Protein AF-E7QUG7-F1 (afdb_monomer_lite)

Organism: NCBI:txid797209

Foldseek 3Di:
DQCVVVVVCVCVVVDVVVVVVCPPPVNVVVVVVVVVVVVVCCCCPCVPVVVVVVDDPVLVPQLVVLVVVQLVVQLVVLVVVLVVVLVVLCVVQPPCSCVVDPPVNSVVVSVVSSVVSVVVQVVLCVCLVVPPDRDDPVVSNHDDDPPPD

InterPro domains:
  IPR045466 Protein of unknown function DUF6498 [PF20108] (24-133)

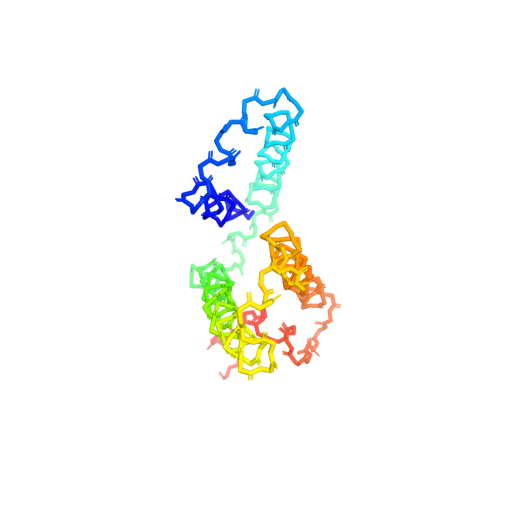pLDDT: mean 74.72, std 12.5, range [45.47, 94.75]

Radius of gyration: 19.53 Å; chains: 1; bounding box: 44×44×52 Å

Sequence (149 aa):
MIWGIGISAVPLIIYDSAIETSILPTVAGSVLVIAVSQLLKIRLEFFRERKYESMSAHMVLEIPCRIIFFMFVFIQGLQAVGIFFHLGVWAVFGRLSKQVLTDNTVEILYVTVLVLGKLTVEWARFRANRDPNPSGVANWFTPQDPLAE

Secondary structure (DSSP, 8-state):
-TTHHHHHHHHHHH-HHHHHHHTSHHHHHHHHHHHHHHHHHHIIIIIIS-GGGTS-HHHHHHHHHHHHHHHHHHHHHHHHHHHHHHHHHHHHHGGGHHHHS-HHHHHHHHHHHHHHHHHHHHHHHHHHTT-SS--GGGGGGSPP-TT--

Structure (mmCIF, N/CA/C/O backbone):
data_AF-E7QUG7-F1
#
_entry.id   AF-E7QUG7-F1
#
loop_
_atom_site.group_PDB
_atom_site.id
_atom_site.type_symbol
_atom_site.label_atom_id
_atom_site.label_alt_id
_atom_site.label_comp_id
_atom_site.label_asym_id
_atom_site.label_entity_id
_atom_site.label_seq_id
_atom_site.pdbx_PDB_ins_code
_atom_site.Cartn_x
_atom_site.Cartn_y
_atom_site.Cartn_z
_atom_site.occupancy
_atom_site.B_iso_or_equiv
_atom_site.auth_seq_id
_atom_site.auth_comp_id
_atom_site.auth_asym_id
_atom_site.auth_atom_id
_atom_site.pdbx_PDB_model_num
ATOM 1 N N . MET A 1 1 ? -6.653 5.017 15.111 1.00 49.28 1 MET A N 1
ATOM 2 C CA . MET A 1 1 ? -5.881 3.990 14.378 1.00 49.28 1 MET A CA 1
ATOM 3 C C . MET A 1 1 ? -4.458 4.514 14.191 1.00 49.28 1 MET A C 1
ATOM 5 O O . MET A 1 1 ? -4.190 5.242 13.251 1.00 49.28 1 MET A O 1
ATOM 9 N N . ILE A 1 2 ? -3.563 4.199 15.131 1.00 45.47 2 ILE A N 1
ATOM 10 C CA . ILE A 1 2 ? -2.210 4.785 15.290 1.00 45.47 2 ILE A CA 1
ATOM 11 C C . ILE A 1 2 ? -1.233 4.376 14.155 1.00 45.47 2 ILE A C 1
ATOM 13 O O . ILE A 1 2 ? -0.184 4.979 13.955 1.00 45.47 2 ILE A O 1
ATOM 17 N N . TRP A 1 3 ? -1.615 3.399 13.333 1.00 49.06 3 TRP A N 1
ATOM 18 C CA . TRP A 1 3 ? -0.734 2.677 12.407 1.00 49.06 3 TRP A CA 1
ATOM 19 C C . TRP A 1 3 ? -0.447 3.365 11.070 1.00 49.06 3 TRP A C 1
ATOM 21 O O . TRP A 1 3 ? 0.431 2.924 10.330 1.00 49.06 3 TRP A O 1
ATOM 31 N N . GLY A 1 4 ? -1.136 4.471 10.770 1.00 45.88 4 GLY A N 1
ATOM 32 C CA . GLY A 1 4 ? -0.836 5.275 9.585 1.00 45.88 4 GLY A CA 1
ATOM 33 C C . GLY A 1 4 ? 0.610 5.770 9.579 1.00 45.88 4 GLY A C 1
ATOM 34 O O . GLY A 1 4 ? 1.211 5.818 8.519 1.00 45.88 4 GLY A O 1
ATOM 35 N N . ILE A 1 5 ? 1.194 6.057 10.744 1.00 48.88 5 ILE A N 1
ATOM 36 C CA . ILE A 1 5 ? 2.551 6.609 10.856 1.00 48.88 5 ILE A CA 1
ATOM 37 C C . ILE A 1 5 ? 3.615 5.522 10.629 1.00 48.88 5 ILE A C 1
ATOM 39 O O . ILE A 1 5 ? 4.560 5.748 9.883 1.00 48.88 5 ILE A O 1
ATOM 43 N N . GLY A 1 6 ? 3.423 4.319 11.186 1.00 48.09 6 GLY A N 1
ATOM 44 C CA . GLY A 1 6 ? 4.391 3.219 11.064 1.00 48.09 6 GLY A CA 1
ATOM 45 C C . GLY A 1 6 ? 4.553 2.693 9.634 1.00 48.09 6 GLY A C 1
ATOM 46 O O . GLY A 1 6 ? 5.671 2.465 9.189 1.00 48.09 6 GLY A O 1
ATOM 47 N N . ILE A 1 7 ? 3.457 2.571 8.876 1.00 53.25 7 ILE A N 1
ATOM 48 C CA . ILE A 1 7 ? 3.515 2.140 7.465 1.00 53.25 7 ILE A CA 1
ATOM 49 C C . ILE A 1 7 ? 3.978 3.290 6.553 1.00 53.25 7 ILE A C 1
ATOM 51 O O . ILE A 1 7 ? 4.673 3.049 5.570 1.00 53.25 7 ILE A O 1
ATOM 55 N N . SER A 1 8 ? 3.672 4.547 6.898 1.00 51.78 8 SER A N 1
ATOM 56 C CA . SER A 1 8 ? 4.165 5.718 6.145 1.00 51.78 8 SER A CA 1
ATOM 57 C C . SER A 1 8 ? 5.660 5.985 6.340 1.00 51.78 8 SER A C 1
ATOM 59 O O . SER A 1 8 ? 6.235 6.747 5.571 1.00 51.78 8 SER A O 1
ATOM 61 N N . ALA A 1 9 ? 6.298 5.361 7.335 1.00 53.78 9 ALA A N 1
ATOM 62 C CA . ALA A 1 9 ? 7.745 5.423 7.523 1.00 53.78 9 ALA A CA 1
ATOM 63 C C . ALA A 1 9 ? 8.512 4.466 6.595 1.00 53.78 9 ALA A C 1
ATOM 65 O O . ALA A 1 9 ? 9.700 4.659 6.366 1.00 53.78 9 ALA A O 1
ATOM 66 N N . VAL A 1 10 ? 7.845 3.458 6.022 1.00 54.59 10 VAL A N 1
ATOM 67 C CA . VAL A 1 10 ? 8.483 2.490 5.116 1.00 54.59 10 VAL A CA 1
ATOM 68 C C . VAL A 1 10 ? 9.041 3.174 3.855 1.00 54.59 10 VAL A C 1
ATOM 70 O O . VAL A 1 10 ? 10.201 2.929 3.537 1.00 54.59 10 VAL A O 1
ATOM 73 N N . PRO A 1 11 ? 8.321 4.097 3.184 1.00 53.31 11 PRO A N 1
ATOM 74 C CA . PRO A 1 11 ? 8.901 4.910 2.116 1.00 53.31 11 PRO A CA 1
ATOM 75 C C . PRO A 1 11 ? 10.105 5.755 2.559 1.00 53.31 11 PRO A C 1
ATOM 77 O O . PRO A 1 11 ? 11.060 5.856 1.802 1.00 53.31 11 PRO A O 1
ATOM 80 N N . LEU A 1 12 ? 10.093 6.312 3.779 1.00 55.47 12 LEU A N 1
ATOM 81 C CA . LEU A 1 12 ? 11.190 7.148 4.303 1.00 55.47 12 LEU A CA 1
ATOM 82 C C . LEU A 1 12 ? 12.487 6.364 4.533 1.00 55.47 12 LEU A C 1
ATOM 84 O O . LEU A 1 12 ? 13.562 6.944 4.477 1.00 55.47 12 LEU A O 1
ATOM 88 N N . ILE A 1 13 ? 12.381 5.063 4.808 1.00 56.62 13 ILE A N 1
ATOM 89 C CA . ILE A 1 13 ? 13.533 4.169 5.000 1.00 56.62 13 ILE A CA 1
ATOM 90 C C . ILE A 1 13 ? 14.056 3.644 3.653 1.00 56.62 13 ILE A C 1
ATOM 92 O O . ILE A 1 13 ? 15.234 3.325 3.533 1.00 56.62 13 ILE A O 1
ATOM 96 N N . ILE A 1 14 ? 13.182 3.519 2.649 1.00 57.19 14 ILE A N 1
ATOM 97 C CA . ILE A 1 14 ? 13.513 2.933 1.341 1.00 57.19 14 ILE A CA 1
ATOM 98 C C . ILE A 1 14 ? 14.009 3.994 0.345 1.00 57.19 14 ILE A C 1
ATOM 100 O O . ILE A 1 14 ? 14.814 3.671 -0.526 1.00 57.19 14 ILE A O 1
ATOM 104 N N . TYR A 1 15 ? 13.555 5.245 0.466 1.00 58.22 15 TYR A N 1
ATOM 105 C CA . TYR A 1 15 ? 13.862 6.320 -0.477 1.00 58.22 15 TYR A CA 1
ATOM 106 C C . TYR A 1 15 ? 14.480 7.528 0.240 1.00 58.22 15 TYR A C 1
ATOM 108 O O . TYR A 1 15 ? 13.775 8.291 0.897 1.00 58.22 15 TYR A O 1
ATOM 116 N N . ASP A 1 16 ? 15.785 7.757 0.057 1.00 58.06 16 ASP A N 1
ATOM 117 C CA . ASP A 1 16 ? 16.490 8.923 0.624 1.00 58.06 16 ASP A CA 1
ATOM 118 C C . ASP A 1 16 ? 15.895 10.264 0.149 1.00 58.06 16 ASP A C 1
ATOM 120 O O . ASP A 1 16 ? 15.845 11.239 0.902 1.00 58.06 16 ASP A O 1
ATOM 124 N N . SER A 1 17 ? 15.335 10.303 -1.067 1.00 60.22 17 SER A N 1
ATOM 125 C CA . SER A 1 17 ? 14.617 11.466 -1.619 1.00 60.22 17 SER A CA 1
ATOM 126 C C . SER A 1 17 ? 13.379 11.863 -0.801 1.00 60.22 17 SER A C 1
ATOM 128 O O . SER A 1 17 ? 12.944 13.022 -0.817 1.00 60.22 17 SER A O 1
ATOM 130 N N . ALA A 1 18 ? 12.807 10.927 -0.041 1.00 56.84 18 ALA A N 1
ATOM 131 C CA . ALA A 1 18 ? 11.663 11.196 0.814 1.00 56.84 18 ALA A CA 1
ATOM 132 C C . ALA A 1 18 ? 12.062 11.994 2.069 1.00 56.84 18 ALA A C 1
ATOM 134 O O . ALA A 1 18 ? 11.236 12.741 2.600 1.00 56.84 18 ALA A O 1
ATOM 135 N N . ILE A 1 19 ? 13.320 11.910 2.520 1.00 60.94 19 ILE A N 1
ATOM 136 C CA . ILE A 1 19 ? 13.826 12.673 3.672 1.00 60.94 19 ILE A CA 1
ATOM 137 C C . ILE A 1 19 ? 13.931 14.159 3.318 1.00 60.94 19 ILE A C 1
ATOM 139 O O . ILE A 1 19 ? 13.429 15.000 4.063 1.00 60.94 19 ILE A O 1
ATOM 143 N N . GLU A 1 20 ? 14.491 14.489 2.152 1.00 62.22 20 GLU A N 1
ATOM 144 C CA . GLU A 1 20 ? 14.581 15.878 1.675 1.00 62.22 20 GLU A CA 1
ATOM 145 C C . GLU A 1 20 ? 13.189 16.498 1.485 1.00 62.22 20 GLU A C 1
ATOM 147 O O . GLU A 1 20 ? 12.932 17.637 1.883 1.00 62.22 20 GLU A O 1
ATOM 152 N N . THR A 1 21 ? 12.248 15.706 0.969 1.00 62.38 21 THR A N 1
ATOM 153 C CA . THR A 1 21 ? 10.857 16.127 0.758 1.00 62.38 21 THR A CA 1
ATOM 154 C C . THR A 1 21 ? 10.095 16.319 2.080 1.00 62.38 21 THR A C 1
ATOM 156 O O . THR A 1 21 ? 9.191 17.151 2.174 1.00 62.38 21 THR A O 1
ATOM 159 N N . SER A 1 22 ? 10.478 15.603 3.141 1.00 59.47 22 SER A N 1
ATOM 160 C CA . SER A 1 22 ? 9.834 15.675 4.464 1.00 59.47 22 SER A CA 1
ATOM 161 C C . SER A 1 22 ? 10.071 16.995 5.197 1.00 59.47 22 SER A C 1
ATOM 163 O O . SER A 1 22 ? 9.309 17.342 6.100 1.00 59.47 22 SER A O 1
ATOM 165 N N . ILE A 1 23 ? 11.101 17.745 4.801 1.00 65.81 23 ILE A N 1
ATOM 166 C CA . ILE A 1 23 ? 11.441 19.049 5.383 1.00 65.81 23 ILE A CA 1
ATOM 167 C C . ILE A 1 23 ? 10.544 20.157 4.798 1.00 65.81 23 ILE A C 1
ATOM 169 O O . ILE A 1 23 ? 10.458 21.249 5.365 1.00 65.81 23 ILE A O 1
ATOM 173 N N . LEU A 1 24 ? 9.809 19.894 3.703 1.00 74.75 24 LEU A N 1
ATOM 174 C CA . LEU A 1 24 ? 8.887 20.885 3.154 1.00 74.75 24 LEU A CA 1
ATOM 175 C C . LEU A 1 24 ? 7.766 21.211 4.159 1.00 74.75 24 LEU A C 1
ATOM 177 O O . LEU A 1 24 ? 7.080 20.299 4.636 1.00 74.75 24 LEU A O 1
ATOM 181 N N . PRO A 1 25 ? 7.484 22.506 4.412 1.00 75.62 25 PRO A N 1
ATOM 182 C CA . PRO A 1 25 ? 6.460 22.940 5.367 1.00 75.62 25 PRO A CA 1
ATOM 183 C C . PRO A 1 25 ? 5.082 22.323 5.108 1.00 75.62 25 PRO A C 1
ATOM 185 O O . PRO A 1 25 ? 4.338 22.027 6.040 1.00 75.62 25 PRO A O 1
ATOM 188 N N . THR A 1 26 ? 4.747 22.086 3.840 1.00 76.50 26 THR A N 1
ATOM 189 C CA . THR A 1 26 ? 3.479 21.476 3.425 1.00 76.50 26 THR A CA 1
ATOM 190 C C . THR A 1 26 ? 3.392 19.999 3.820 1.00 76.50 26 THR A C 1
ATOM 192 O O . THR A 1 26 ? 2.337 19.528 4.255 1.00 76.50 26 THR A O 1
ATOM 195 N N . VAL A 1 27 ? 4.500 19.260 3.716 1.00 73.12 27 VAL A N 1
ATOM 196 C CA . VAL A 1 27 ? 4.570 17.848 4.121 1.00 73.12 27 VAL A CA 1
ATOM 197 C C . VAL A 1 27 ? 4.539 17.748 5.644 1.00 73.12 27 VAL A C 1
ATOM 199 O O . VAL A 1 27 ? 3.721 17.017 6.197 1.00 73.12 27 VAL A O 1
ATOM 202 N N . ALA A 1 28 ? 5.319 18.577 6.340 1.00 74.12 28 ALA A N 1
ATOM 203 C CA . ALA A 1 28 ? 5.281 18.652 7.798 1.00 74.12 28 ALA A CA 1
ATOM 204 C C . ALA A 1 28 ? 3.879 19.023 8.327 1.00 74.12 28 ALA A C 1
ATOM 206 O O . ALA A 1 28 ? 3.359 18.381 9.242 1.00 74.12 28 ALA A O 1
ATOM 207 N N . GLY A 1 29 ? 3.226 20.014 7.712 1.00 79.69 29 GLY A N 1
ATOM 208 C CA . GLY A 1 29 ? 1.873 20.439 8.066 1.00 79.69 29 GLY A CA 1
ATOM 209 C C . GLY A 1 29 ? 0.829 19.344 7.847 1.00 79.69 29 GLY A C 1
ATOM 210 O O . GLY A 1 29 ? -0.014 19.114 8.713 1.00 79.69 29 GLY A O 1
ATOM 211 N N . SER A 1 30 ? 0.901 18.617 6.731 1.00 73.94 30 SER A N 1
ATOM 212 C CA . SER A 1 30 ? -0.019 17.506 6.458 1.00 73.94 30 SER A CA 1
ATOM 213 C C . SER A 1 30 ? 0.187 16.331 7.418 1.00 73.94 30 SER A C 1
ATOM 215 O O . SER A 1 30 ? -0.799 15.805 7.937 1.00 73.94 30 SER A O 1
ATOM 217 N N . VAL A 1 31 ? 1.433 15.980 7.754 1.00 73.31 31 VAL A N 1
ATOM 218 C CA . VAL A 1 31 ? 1.736 14.990 8.804 1.00 73.31 31 VAL A CA 1
ATOM 219 C C . VAL A 1 31 ? 1.137 15.417 10.145 1.00 73.31 31 VAL A C 1
ATOM 221 O O . VAL A 1 31 ? 0.502 14.604 10.819 1.00 73.31 31 VAL A O 1
ATOM 224 N N . LEU A 1 32 ? 1.266 16.695 10.513 1.00 78.00 32 LEU A N 1
ATOM 225 C CA . LEU A 1 32 ? 0.728 17.227 11.764 1.00 78.00 32 LEU A CA 1
ATOM 226 C C . LEU A 1 32 ? -0.806 17.194 11.793 1.00 78.00 32 LEU A C 1
ATOM 228 O O . LEU A 1 32 ? -1.391 16.738 12.776 1.00 78.00 32 LEU A O 1
ATOM 232 N N . VAL A 1 33 ? -1.471 17.591 10.705 1.00 81.31 33 VAL A N 1
ATOM 233 C CA . VAL A 1 33 ? -2.936 17.499 10.569 1.00 81.31 33 VAL A CA 1
ATOM 234 C C . VAL A 1 33 ? -3.408 16.051 10.692 1.00 81.31 33 VAL A C 1
ATOM 236 O O . VAL A 1 33 ? -4.375 15.772 11.406 1.00 81.31 33 VAL A O 1
ATOM 239 N N . ILE A 1 34 ? -2.710 15.111 10.049 1.00 76.19 34 ILE A N 1
ATOM 240 C CA . ILE A 1 34 ? -3.012 13.681 10.154 1.00 76.19 34 ILE A CA 1
ATOM 241 C C . ILE A 1 34 ? -2.836 13.215 11.602 1.00 76.19 34 ILE A C 1
ATOM 243 O O . ILE A 1 34 ? -3.741 12.580 12.142 1.00 76.19 34 ILE A O 1
ATOM 247 N N . ALA A 1 35 ? -1.724 13.552 12.256 1.00 74.00 35 ALA A N 1
ATOM 248 C CA . ALA A 1 35 ? -1.449 13.155 13.635 1.00 74.00 35 ALA A CA 1
ATOM 249 C C . ALA A 1 35 ? -2.515 13.681 14.611 1.00 74.00 35 ALA A C 1
ATOM 251 O O . ALA A 1 35 ? -3.059 12.912 15.406 1.00 74.00 35 ALA A O 1
ATOM 252 N N . VAL A 1 36 ? -2.884 14.962 14.502 1.00 77.25 36 VAL A N 1
ATOM 253 C CA . VAL A 1 36 ? -3.939 15.580 15.320 1.00 77.25 36 VAL A CA 1
ATOM 254 C C . VAL A 1 36 ? -5.295 14.924 15.056 1.00 77.25 36 VAL A C 1
ATOM 256 O O . VAL A 1 36 ? -6.010 14.586 16.001 1.00 77.25 36 VAL A O 1
ATOM 259 N N . SER A 1 37 ? -5.641 14.668 13.791 1.00 75.19 37 SER A N 1
ATOM 260 C CA . SER A 1 37 ? -6.876 13.962 13.427 1.00 75.19 37 SER A CA 1
ATOM 261 C C . SER A 1 37 ? -6.933 12.556 14.041 1.00 75.19 37 SER A C 1
ATOM 263 O O . SER A 1 37 ? -7.971 12.139 14.563 1.00 75.19 37 SER A O 1
ATOM 265 N N . GLN A 1 38 ? -5.807 11.834 14.046 1.00 72.62 38 GLN A N 1
ATOM 266 C CA . GLN A 1 38 ? -5.709 10.508 14.662 1.00 72.62 38 GLN A CA 1
ATOM 267 C C . GLN A 1 38 ? -5.859 10.565 16.185 1.00 72.62 38 GLN A C 1
ATOM 269 O O . GLN A 1 38 ? -6.607 9.763 16.746 1.00 72.62 38 GLN A O 1
ATOM 274 N N . LEU A 1 39 ? -5.203 11.521 16.848 1.00 74.31 39 LEU A N 1
ATOM 275 C CA . LEU A 1 39 ? -5.323 11.748 18.292 1.00 74.31 39 LEU A CA 1
ATOM 276 C C . LEU A 1 39 ? -6.764 12.071 18.701 1.00 74.31 39 LEU A C 1
ATOM 278 O O . LEU A 1 39 ? -7.274 11.507 19.670 1.00 74.31 39 LEU A O 1
ATOM 282 N N . LEU A 1 40 ? -7.451 12.922 17.935 1.00 76.88 40 LEU A N 1
ATOM 283 C CA . LEU A 1 40 ? -8.850 13.267 18.187 1.00 76.88 40 LEU A CA 1
ATOM 284 C C . LEU A 1 40 ? -9.779 12.061 18.032 1.00 76.88 40 LEU A C 1
ATOM 286 O O . LEU A 1 40 ? -10.645 11.858 18.883 1.00 76.88 40 LEU A O 1
ATOM 290 N N . LYS A 1 41 ? -9.580 11.225 17.004 1.00 72.19 41 LYS A N 1
ATOM 291 C CA . LYS A 1 41 ? -10.356 9.985 16.842 1.00 72.19 41 LYS A CA 1
ATOM 292 C C . LYS A 1 41 ? -10.157 9.027 18.009 1.00 72.19 41 LYS A C 1
ATOM 294 O O . LYS A 1 41 ? -11.139 8.518 18.530 1.00 72.19 41 LYS A O 1
ATOM 299 N N . ILE A 1 42 ? -8.913 8.825 18.451 1.00 69.38 42 ILE A N 1
ATOM 300 C CA . ILE A 1 42 ? -8.611 7.984 19.621 1.00 69.38 42 ILE A CA 1
ATOM 301 C C . ILE A 1 42 ? -9.334 8.531 20.848 1.00 69.38 42 ILE A C 1
ATOM 303 O O . ILE A 1 42 ? -10.020 7.785 21.537 1.00 69.38 42 ILE A O 1
ATOM 307 N N . ARG A 1 43 ? -9.246 9.841 21.097 1.00 70.75 43 ARG A N 1
ATOM 308 C CA . ARG A 1 43 ? -9.919 10.465 22.238 1.00 70.75 43 ARG A CA 1
ATOM 309 C C . ARG A 1 43 ? -11.436 10.261 22.200 1.00 70.75 43 ARG A C 1
ATOM 311 O O . ARG A 1 43 ? -12.029 9.944 23.225 1.00 70.75 43 ARG A O 1
ATOM 318 N N . LEU A 1 44 ? -12.066 10.448 21.044 1.00 70.00 44 LEU A N 1
ATOM 319 C CA . LEU A 1 44 ? -13.516 10.305 20.904 1.00 70.00 44 LEU A CA 1
ATOM 320 C C . LEU A 1 44 ? -13.961 8.842 21.029 1.00 70.00 44 LEU A C 1
ATOM 322 O O . LEU A 1 44 ? -14.847 8.536 21.819 1.00 70.00 44 LEU A O 1
ATOM 326 N N . GLU A 1 45 ? -13.324 7.932 20.305 1.00 66.25 45 GLU A N 1
ATOM 327 C CA . GLU A 1 45 ? -13.776 6.541 20.224 1.00 66.25 45 GLU A CA 1
ATOM 328 C C . GLU A 1 45 ? -13.457 5.751 21.504 1.00 66.25 45 GLU A C 1
ATOM 330 O O . GLU A 1 45 ? -14.259 4.933 21.950 1.00 66.25 45 GLU A O 1
ATOM 335 N N . PHE A 1 46 ? -12.320 6.032 22.150 1.00 62.25 46 PHE A N 1
ATOM 336 C CA . PHE A 1 46 ? -11.894 5.286 23.334 1.00 62.25 46 PHE A CA 1
ATOM 337 C C . PHE A 1 46 ? -12.313 5.912 24.665 1.00 62.25 46 PHE A C 1
ATOM 339 O O . PHE A 1 46 ? -12.728 5.184 25.563 1.00 62.25 46 PHE A O 1
ATOM 346 N N . PHE A 1 47 ? -12.237 7.239 24.816 1.00 65.69 47 PHE A N 1
ATOM 347 C CA . PHE A 1 47 ? -12.554 7.882 26.099 1.00 65.69 47 PHE A CA 1
ATOM 348 C C . PHE A 1 47 ? -14.002 8.360 26.201 1.00 65.69 47 PHE A C 1
ATOM 350 O O . PHE A 1 47 ? -14.539 8.418 27.304 1.00 65.69 47 PHE A O 1
ATOM 357 N N . ARG A 1 48 ? -14.646 8.722 25.083 1.00 60.88 48 ARG A N 1
ATOM 358 C CA . ARG A 1 48 ? -16.012 9.270 25.112 1.00 60.88 48 ARG A CA 1
ATOM 359 C C . ARG A 1 48 ? -17.084 8.197 24.920 1.00 60.88 48 ARG A C 1
ATOM 361 O O . ARG A 1 48 ? -18.080 8.244 25.630 1.00 60.88 48 ARG A O 1
ATOM 368 N N . GLU A 1 49 ? -16.885 7.236 24.018 1.00 61.41 49 GLU A N 1
ATOM 369 C CA . GLU A 1 49 ? -17.877 6.174 23.752 1.00 61.41 49 GLU A CA 1
ATOM 370 C C . GLU A 1 49 ? -17.741 4.936 24.656 1.00 61.41 49 GLU A C 1
ATOM 372 O O . GLU A 1 49 ? -18.574 4.042 24.573 1.00 61.41 49 GLU A O 1
ATOM 377 N N . ARG A 1 50 ? -16.715 4.871 25.525 1.00 59.31 50 ARG A N 1
ATOM 378 C CA . ARG A 1 50 ? -16.435 3.742 26.444 1.00 59.31 50 ARG A CA 1
ATOM 379 C C . ARG A 1 50 ? -16.532 2.355 25.790 1.00 59.31 50 ARG A C 1
ATOM 381 O O . ARG A 1 50 ? -16.856 1.371 26.445 1.00 59.31 50 ARG A O 1
ATOM 388 N N . LYS A 1 51 ? -16.176 2.250 24.507 1.00 56.91 51 LYS A N 1
ATOM 389 C CA . LYS A 1 51 ? -16.182 0.995 23.732 1.00 56.91 51 LYS A CA 1
ATOM 390 C C . LYS A 1 51 ? -15.345 -0.132 24.362 1.00 56.91 51 LYS A C 1
ATOM 392 O O . LYS A 1 51 ? -15.548 -1.295 24.042 1.00 56.91 51 LYS A O 1
ATOM 397 N N . TYR A 1 52 ? -14.416 0.204 25.262 1.00 54.28 52 TYR A N 1
ATOM 398 C CA . TYR A 1 52 ? -13.656 -0.762 26.061 1.00 54.28 52 TYR A CA 1
ATOM 399 C C . TYR A 1 52 ? -14.512 -1.564 27.049 1.00 54.28 52 TYR A C 1
ATOM 401 O O . TYR A 1 52 ? -14.125 -2.669 27.404 1.00 54.28 52 TYR A O 1
ATOM 409 N N . GLU A 1 53 ? -15.645 -1.025 27.508 1.00 58.91 53 GLU A N 1
ATOM 410 C CA . GLU A 1 53 ? -16.505 -1.696 28.493 1.00 58.91 53 GLU A CA 1
ATOM 411 C C . GLU A 1 53 ? -17.352 -2.811 27.856 1.00 58.91 53 GLU A C 1
ATOM 413 O O . GLU A 1 53 ? -17.800 -3.712 28.559 1.00 58.91 53 GLU A O 1
ATOM 418 N N . SER A 1 54 ? -17.547 -2.786 26.531 1.00 59.81 54 SER A N 1
ATOM 419 C CA . SER A 1 54 ? -18.367 -3.757 25.791 1.00 59.81 54 SER A CA 1
ATOM 420 C C . SER A 1 54 ? -17.578 -4.713 24.889 1.00 59.81 54 SER A C 1
ATOM 422 O O . SER A 1 54 ? -18.176 -5.601 24.287 1.00 59.81 54 SER A O 1
ATOM 424 N N . MET A 1 55 ? -16.253 -4.563 24.776 1.00 58.62 55 MET A N 1
ATOM 425 C CA . MET A 1 55 ? -15.403 -5.426 23.947 1.00 58.62 55 MET A CA 1
ATOM 426 C C . MET A 1 55 ? -14.393 -6.177 24.813 1.00 58.62 55 MET A C 1
ATOM 428 O O . MET A 1 55 ? -13.691 -5.578 25.626 1.00 58.62 55 MET A O 1
ATOM 432 N N . SER A 1 56 ? -14.274 -7.491 24.611 1.00 63.81 56 SER A N 1
ATOM 433 C CA . SER A 1 56 ? -13.245 -8.284 25.288 1.00 63.81 56 SER A CA 1
ATOM 434 C C . SER A 1 56 ? -11.843 -7.796 24.894 1.00 63.81 56 SER A C 1
ATOM 436 O O . SER A 1 56 ? -11.610 -7.368 23.759 1.00 63.81 56 SER A O 1
ATOM 438 N N . ALA A 1 57 ? -10.877 -7.883 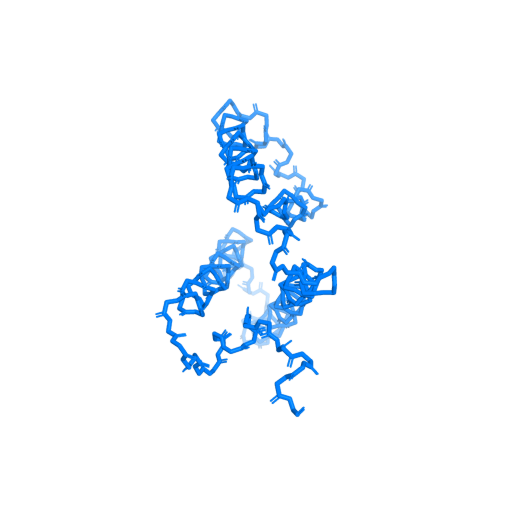25.817 1.00 65.56 57 ALA A N 1
ATOM 439 C CA . ALA A 1 57 ? -9.487 -7.479 25.563 1.00 65.56 57 ALA A CA 1
ATOM 440 C C . ALA A 1 57 ? -8.883 -8.166 24.318 1.00 65.56 57 ALA A C 1
ATOM 442 O O . ALA A 1 57 ? -8.046 -7.584 23.629 1.00 65.56 57 ALA A O 1
ATOM 443 N N . HIS A 1 58 ? -9.360 -9.374 23.998 1.00 60.88 58 HIS A N 1
ATOM 444 C CA . HIS A 1 58 ? -9.006 -10.119 22.794 1.00 60.88 58 HIS A CA 1
ATOM 445 C C . HIS A 1 58 ? -9.497 -9.430 21.508 1.00 60.88 58 HIS A C 1
ATOM 447 O O . HIS A 1 58 ? -8.700 -9.159 20.609 1.00 60.88 58 HIS A O 1
ATOM 453 N N . MET A 1 59 ? -10.780 -9.056 2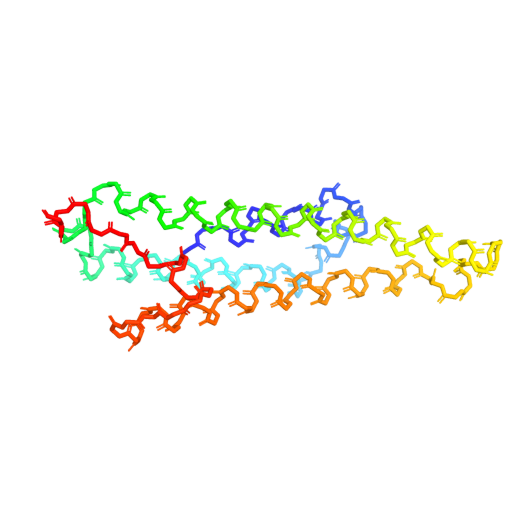1.436 1.00 67.00 59 MET A N 1
ATOM 454 C CA . MET A 1 59 ? -11.360 -8.395 20.257 1.00 67.00 59 MET A CA 1
ATOM 455 C C . MET A 1 59 ? -10.713 -7.035 19.951 1.00 67.00 59 MET A C 1
ATOM 457 O O . MET A 1 59 ? -10.607 -6.643 18.787 1.00 67.00 59 MET A O 1
ATOM 461 N N . VAL A 1 60 ? -10.246 -6.319 20.981 1.00 69.19 60 VAL A N 1
ATOM 462 C CA . VAL A 1 60 ? -9.552 -5.028 20.824 1.00 69.19 60 VAL A CA 1
ATOM 463 C C . VAL A 1 60 ? -8.224 -5.181 20.072 1.00 69.19 60 VAL A C 1
ATOM 465 O O . VAL A 1 60 ? -7.826 -4.271 19.341 1.00 69.19 60 VAL A O 1
ATOM 468 N N . LEU A 1 61 ? -7.543 -6.319 20.228 1.00 70.50 61 LEU A N 1
ATOM 469 C CA . LEU A 1 61 ? -6.216 -6.576 19.661 1.00 70.50 61 LEU A CA 1
ATOM 470 C C . LEU A 1 61 ? -6.275 -7.348 18.338 1.00 70.50 61 LEU A C 1
ATOM 472 O O . LEU A 1 61 ? -5.423 -7.161 17.467 1.00 70.50 61 LEU A O 1
ATOM 476 N N . GLU A 1 62 ? -7.312 -8.158 18.151 1.00 76.06 62 GLU A N 1
ATOM 477 C CA . GLU A 1 62 ? -7.503 -8.967 16.952 1.00 76.06 62 GLU A CA 1
ATOM 478 C C . GLU A 1 62 ? -7.675 -8.113 15.685 1.00 76.06 62 GLU A C 1
ATOM 480 O O . GLU A 1 62 ? -6.967 -8.312 14.696 1.00 76.06 62 GLU A O 1
ATOM 485 N N . ILE A 1 63 ? -8.559 -7.110 15.720 1.00 72.06 63 ILE A N 1
ATOM 486 C CA . ILE A 1 63 ? -8.833 -6.226 14.575 1.00 72.06 63 ILE A CA 1
ATOM 487 C C . ILE A 1 63 ? -7.567 -5.493 14.087 1.00 72.06 63 ILE A C 1
ATOM 489 O O . ILE A 1 63 ? -7.262 -5.569 12.892 1.00 72.06 63 ILE A O 1
ATOM 493 N N . PRO A 1 64 ? -6.795 -4.784 14.940 1.00 72.50 64 PRO A N 1
ATOM 494 C CA . PRO A 1 64 ? -5.569 -4.135 14.483 1.00 72.50 64 PRO A CA 1
ATOM 495 C C . PRO A 1 64 ? -4.518 -5.146 14.010 1.00 72.50 64 PRO A C 1
ATOM 497 O O . PRO A 1 64 ? -3.837 -4.864 13.026 1.00 72.50 64 PRO A O 1
ATOM 500 N N . CYS A 1 65 ? -4.420 -6.326 14.632 1.00 76.94 65 CYS A N 1
ATOM 501 C CA . CYS A 1 65 ? -3.499 -7.375 14.195 1.00 76.94 65 CYS A CA 1
ATOM 502 C C . CYS A 1 65 ? -3.835 -7.878 12.779 1.00 76.94 65 CYS A C 1
ATOM 504 O O . CYS A 1 65 ? -2.956 -7.913 11.918 1.00 76.94 65 CYS A O 1
ATOM 506 N N . ARG A 1 66 ? -5.115 -8.155 12.483 1.00 81.94 66 ARG A N 1
ATOM 507 C CA . ARG A 1 66 ? -5.578 -8.565 11.142 1.00 81.94 66 ARG A CA 1
ATOM 508 C C . ARG A 1 66 ? -5.279 -7.513 10.072 1.00 81.94 66 ARG A C 1
ATOM 510 O O . ARG A 1 66 ? -4.921 -7.873 8.952 1.00 81.94 66 ARG A O 1
ATOM 517 N N . ILE A 1 67 ? -5.385 -6.225 10.409 1.00 78.69 67 ILE A N 1
ATOM 518 C CA . ILE A 1 67 ? -5.048 -5.118 9.497 1.00 78.69 67 ILE A CA 1
ATOM 519 C C . ILE A 1 67 ? -3.541 -5.060 9.235 1.00 78.69 67 ILE A C 1
ATOM 521 O O . ILE A 1 67 ? -3.136 -4.927 8.080 1.00 78.69 67 ILE A O 1
ATOM 525 N N . ILE A 1 68 ? -2.714 -5.161 10.281 1.00 77.81 68 ILE A N 1
ATOM 526 C CA . ILE A 1 68 ? -1.249 -5.157 10.150 1.00 77.81 68 ILE A CA 1
ATOM 527 C C . ILE A 1 68 ? -0.804 -6.345 9.302 1.00 77.81 68 ILE A C 1
ATOM 529 O O . ILE A 1 68 ? -0.046 -6.165 8.352 1.00 77.81 68 ILE A O 1
ATOM 533 N N . PHE A 1 69 ? -1.325 -7.535 9.601 1.00 82.81 69 PHE A N 1
ATOM 534 C CA . PHE A 1 69 ? -1.036 -8.743 8.844 1.00 82.81 69 PHE A CA 1
ATOM 535 C C . PHE A 1 69 ? -1.438 -8.595 7.374 1.00 82.81 69 PHE A C 1
ATOM 537 O O . PHE A 1 69 ? -0.626 -8.848 6.487 1.00 82.81 69 PHE A O 1
ATOM 544 N N . PHE A 1 70 ? -2.652 -8.109 7.102 1.00 84.69 70 PHE A N 1
ATOM 545 C CA . PHE A 1 70 ? -3.116 -7.890 5.734 1.00 84.69 70 PHE A CA 1
ATOM 546 C C . PHE A 1 70 ? -2.231 -6.889 4.982 1.00 84.69 70 PHE A C 1
ATOM 548 O O . PHE A 1 70 ? -1.812 -7.167 3.864 1.00 84.69 70 PHE A O 1
ATOM 555 N N . MET A 1 71 ? -1.912 -5.740 5.587 1.00 81.38 71 MET A N 1
ATOM 556 C CA . MET A 1 71 ? -1.053 -4.725 4.966 1.00 81.38 71 MET A CA 1
ATOM 557 C C . MET A 1 71 ? 0.361 -5.244 4.720 1.00 81.38 71 MET A C 1
ATOM 559 O O . MET A 1 71 ? 0.930 -4.975 3.666 1.00 81.38 71 MET A O 1
ATOM 563 N N . PHE A 1 72 ? 0.910 -6.017 5.656 1.00 82.25 72 PHE A N 1
ATOM 564 C CA . PHE A 1 72 ? 2.205 -6.660 5.487 1.00 82.25 72 PHE A CA 1
ATOM 565 C C . PHE A 1 72 ? 2.187 -7.610 4.287 1.00 82.25 72 PHE A C 1
ATOM 567 O O . PHE A 1 72 ? 2.975 -7.435 3.363 1.00 82.25 72 PHE A O 1
ATOM 574 N N . VAL A 1 73 ? 1.242 -8.554 4.243 1.00 86.94 73 VAL A N 1
ATOM 575 C CA . VAL A 1 73 ? 1.105 -9.502 3.125 1.00 86.94 73 VAL A CA 1
ATOM 576 C C . VAL A 1 73 ? 0.866 -8.772 1.803 1.00 86.94 73 VAL A C 1
ATOM 578 O O . VAL A 1 73 ? 1.461 -9.131 0.792 1.00 86.94 73 VAL A O 1
ATOM 581 N N . PHE A 1 74 ? 0.046 -7.722 1.805 1.00 86.94 74 PHE A N 1
ATOM 582 C CA . PHE A 1 74 ? -0.230 -6.912 0.623 1.00 86.94 74 PHE A CA 1
ATOM 583 C C . PHE A 1 74 ? 1.027 -6.218 0.085 1.00 86.94 74 PHE A C 1
ATOM 585 O O . PHE A 1 74 ? 1.285 -6.285 -1.113 1.00 86.94 74 PHE A O 1
ATOM 592 N N . ILE A 1 75 ? 1.838 -5.603 0.953 1.00 84.31 75 ILE A N 1
ATOM 593 C CA . ILE A 1 75 ? 3.099 -4.961 0.553 1.00 84.31 75 ILE A CA 1
ATOM 594 C C . ILE A 1 75 ? 4.080 -6.003 0.004 1.00 84.31 75 ILE A C 1
ATOM 596 O O . ILE A 1 75 ? 4.669 -5.777 -1.051 1.00 84.31 75 ILE A O 1
ATOM 600 N N . GLN A 1 76 ? 4.218 -7.159 0.660 1.00 84.69 76 GLN A N 1
ATOM 601 C CA . GLN A 1 76 ? 5.105 -8.222 0.175 1.00 84.69 76 GLN A CA 1
ATOM 602 C C . GLN A 1 76 ? 4.638 -8.795 -1.168 1.00 84.69 76 GLN A C 1
ATOM 604 O O . GLN A 1 76 ? 5.442 -9.006 -2.076 1.00 84.69 76 GLN A O 1
ATOM 609 N N . GLY A 1 77 ? 3.328 -8.988 -1.332 1.00 86.62 77 GLY A N 1
ATOM 610 C CA . GLY A 1 77 ? 2.733 -9.392 -2.602 1.00 86.62 77 GLY A CA 1
ATOM 611 C C . GLY A 1 77 ? 2.982 -8.358 -3.698 1.00 86.62 77 GLY A C 1
ATOM 612 O O . GLY A 1 77 ? 3.373 -8.720 -4.806 1.00 86.62 77 GLY A O 1
ATOM 613 N N . LEU A 1 78 ? 2.834 -7.069 -3.383 1.00 87.81 78 LEU A N 1
ATOM 614 C CA . LEU A 1 78 ? 3.112 -5.982 -4.318 1.00 87.81 78 LEU A CA 1
ATOM 615 C C . LEU A 1 78 ? 4.585 -5.954 -4.743 1.00 87.81 78 LEU A C 1
ATOM 617 O O . LEU A 1 78 ? 4.862 -5.789 -5.929 1.00 87.81 78 LEU A O 1
ATOM 621 N N . GLN A 1 79 ? 5.522 -6.159 -3.814 1.00 85.00 79 GLN A N 1
ATOM 622 C CA . GLN A 1 79 ? 6.949 -6.264 -4.134 1.00 85.00 79 GLN A CA 1
ATOM 623 C C . GLN A 1 79 ? 7.230 -7.449 -5.061 1.00 85.00 79 GLN A C 1
ATOM 625 O O . GLN A 1 79 ? 7.885 -7.279 -6.089 1.00 85.00 79 GLN A O 1
ATOM 630 N N . ALA A 1 80 ? 6.685 -8.628 -4.753 1.00 85.06 80 ALA A N 1
ATOM 631 C CA . ALA A 1 80 ? 6.851 -9.813 -5.589 1.00 85.06 80 ALA A CA 1
ATOM 632 C C . ALA A 1 80 ? 6.306 -9.587 -7.010 1.00 85.06 80 ALA A C 1
ATOM 634 O O . ALA A 1 80 ? 7.013 -9.821 -7.991 1.00 85.06 80 ALA A O 1
ATOM 635 N N . VAL A 1 81 ? 5.081 -9.064 -7.135 1.00 88.81 81 VAL A N 1
ATOM 636 C CA . VAL A 1 81 ? 4.469 -8.729 -8.432 1.00 88.81 81 VAL A CA 1
ATOM 637 C C . VAL A 1 81 ? 5.296 -7.682 -9.179 1.00 88.81 81 VAL A C 1
ATOM 639 O O . VAL A 1 81 ? 5.528 -7.834 -10.377 1.00 88.81 81 VAL A O 1
ATOM 642 N N . GLY A 1 82 ? 5.789 -6.655 -8.484 1.00 87.06 82 GLY A N 1
ATOM 643 C CA . GLY A 1 82 ? 6.645 -5.619 -9.060 1.00 87.06 82 GLY A CA 1
ATOM 644 C C . GLY A 1 82 ? 7.949 -6.171 -9.643 1.00 87.06 82 GLY A C 1
ATOM 645 O O . GLY A 1 82 ? 8.344 -5.759 -10.737 1.00 87.06 82 GLY A O 1
ATOM 646 N N . ILE A 1 83 ? 8.576 -7.141 -8.965 1.00 86.69 83 ILE A N 1
ATOM 647 C CA . ILE A 1 83 ? 9.776 -7.843 -9.446 1.00 86.69 83 ILE A CA 1
ATOM 648 C C . ILE A 1 83 ? 9.456 -8.642 -10.713 1.00 86.69 83 ILE A C 1
ATOM 650 O O . ILE A 1 83 ? 10.150 -8.492 -11.717 1.00 86.69 83 ILE A O 1
ATOM 654 N N . PHE A 1 84 ? 8.393 -9.453 -10.706 1.00 89.31 84 PHE A N 1
ATOM 655 C CA . PHE A 1 84 ? 8.003 -10.233 -11.887 1.00 89.31 84 PHE A CA 1
ATOM 656 C C . PHE A 1 84 ? 7.648 -9.343 -13.078 1.00 89.31 84 PHE A C 1
ATOM 658 O O . PHE A 1 84 ? 8.035 -9.639 -14.207 1.00 89.31 84 PHE A O 1
ATOM 665 N N . PHE A 1 85 ? 6.963 -8.229 -12.828 1.00 90.44 85 PHE A N 1
ATOM 666 C CA . PHE A 1 85 ? 6.652 -7.242 -13.851 1.00 90.44 85 PHE A CA 1
ATOM 667 C C . PHE A 1 85 ? 7.925 -6.631 -14.454 1.00 90.44 85 PHE A C 1
ATOM 669 O O . PHE A 1 85 ? 8.064 -6.601 -15.677 1.00 90.44 85 PHE A O 1
ATOM 676 N N . HIS A 1 86 ? 8.895 -6.230 -13.623 1.00 87.44 86 HIS A N 1
ATOM 677 C CA . HIS A 1 86 ? 10.192 -5.733 -14.098 1.00 87.44 86 HIS A CA 1
ATOM 678 C C . HIS A 1 86 ? 10.954 -6.771 -14.916 1.00 87.44 86 HIS A C 1
ATOM 680 O O . HIS A 1 86 ? 11.495 -6.440 -15.971 1.00 87.44 86 HIS A O 1
ATOM 686 N N . LEU A 1 87 ? 10.980 -8.025 -14.460 1.00 89.31 87 LEU A N 1
ATOM 687 C CA . LEU A 1 87 ? 11.612 -9.122 -15.190 1.00 89.31 87 LEU A CA 1
ATOM 688 C C . LEU A 1 87 ? 10.939 -9.357 -16.545 1.00 89.31 87 LEU A C 1
ATOM 690 O O . LEU A 1 87 ? 11.637 -9.535 -17.537 1.00 89.31 87 LEU A O 1
ATOM 694 N N . GLY A 1 88 ? 9.607 -9.306 -16.610 1.00 91.62 88 GLY A N 1
ATOM 695 C CA . GLY A 1 88 ? 8.854 -9.436 -17.858 1.00 91.62 88 GLY A CA 1
ATOM 696 C C . GLY A 1 88 ? 9.154 -8.306 -18.843 1.00 91.62 88 GLY A C 1
ATOM 697 O O . GLY A 1 88 ? 9.452 -8.558 -20.008 1.00 91.62 88 GLY A O 1
ATOM 698 N N . VAL A 1 89 ? 9.160 -7.059 -18.370 1.00 91.50 89 VAL A N 1
ATOM 699 C CA . VAL A 1 89 ? 9.533 -5.897 -19.193 1.00 91.50 89 VAL A CA 1
ATOM 700 C C . VAL A 1 89 ? 10.973 -6.029 -19.676 1.00 91.50 89 VAL A C 1
ATOM 702 O O . VAL A 1 89 ? 11.253 -5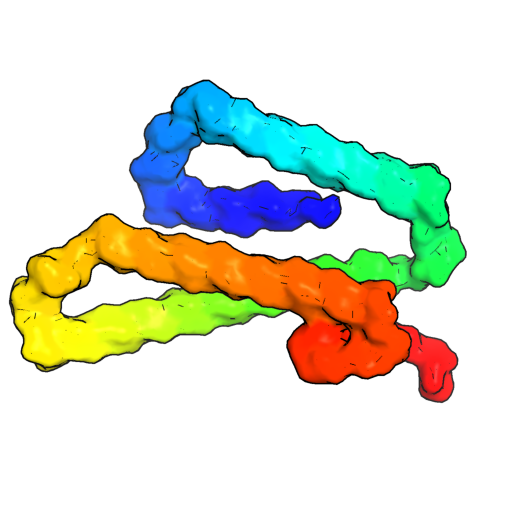.807 -20.852 1.00 91.50 89 VAL A O 1
ATOM 705 N N . TRP A 1 90 ? 11.896 -6.413 -18.797 1.00 91.31 90 TRP A N 1
ATOM 706 C CA . TRP A 1 90 ? 13.285 -6.631 -19.180 1.00 91.31 90 TRP A CA 1
ATOM 707 C C . TRP A 1 90 ? 13.431 -7.767 -20.199 1.00 91.31 90 TRP A C 1
ATOM 709 O O . TRP A 1 90 ? 14.196 -7.626 -21.146 1.00 91.31 90 TRP A O 1
ATOM 719 N N . ALA A 1 91 ? 12.663 -8.850 -20.077 1.00 94.00 91 ALA A N 1
ATOM 720 C CA . ALA A 1 91 ? 12.679 -9.947 -21.042 1.00 94.00 91 ALA A CA 1
ATOM 721 C C . ALA A 1 91 ? 12.211 -9.511 -22.444 1.00 94.00 91 ALA A C 1
ATOM 723 O O . ALA A 1 91 ? 12.729 -10.011 -23.439 1.00 94.00 91 ALA A O 1
ATOM 724 N N . VAL A 1 92 ? 11.268 -8.565 -22.532 1.00 94.75 92 VAL A N 1
ATOM 725 C CA . VAL A 1 92 ? 10.739 -8.055 -23.811 1.00 94.75 92 VAL A CA 1
ATOM 726 C C . VAL A 1 92 ? 11.615 -6.947 -24.403 1.00 94.75 92 VAL A C 1
ATOM 728 O O . VAL A 1 92 ? 11.895 -6.951 -25.599 1.00 94.75 92 VAL A O 1
ATOM 731 N N . PHE A 1 93 ? 12.053 -5.989 -23.583 1.00 92.81 93 PHE A N 1
ATOM 732 C CA . PHE A 1 93 ? 12.711 -4.757 -24.041 1.00 92.81 93 PHE A CA 1
ATOM 733 C C . PHE A 1 93 ? 14.230 -4.732 -23.802 1.00 92.81 93 PHE A C 1
ATOM 735 O O . PHE A 1 93 ? 14.928 -3.835 -24.284 1.00 92.81 93 PHE A O 1
ATOM 742 N N . GLY A 1 94 ? 14.773 -5.699 -23.062 1.00 90.19 94 GLY A N 1
ATOM 743 C CA . GLY A 1 94 ? 16.198 -5.827 -22.775 1.00 90.19 94 GLY A CA 1
ATOM 744 C C . GLY A 1 94 ? 16.793 -4.549 -22.184 1.00 90.19 94 GLY A C 1
ATOM 745 O O . GLY A 1 94 ? 16.330 -4.029 -21.171 1.00 90.19 94 GLY A O 1
ATOM 746 N N . ARG A 1 95 ? 17.830 -4.012 -22.839 1.00 87.44 95 ARG A N 1
ATOM 747 C CA . ARG A 1 95 ? 18.532 -2.790 -22.400 1.00 87.44 95 ARG A CA 1
ATOM 748 C C . ARG A 1 95 ? 17.693 -1.513 -22.521 1.00 87.44 95 ARG A C 1
ATOM 750 O O . ARG A 1 95 ? 18.032 -0.524 -21.878 1.00 87.44 95 ARG A O 1
ATOM 757 N N . LEU A 1 96 ? 16.619 -1.528 -23.313 1.00 88.25 96 LEU A N 1
ATOM 758 C CA . LEU A 1 96 ? 15.709 -0.389 -23.465 1.00 88.25 96 LEU A CA 1
ATOM 759 C C . LEU A 1 96 ? 14.658 -0.325 -22.348 1.00 88.25 96 LEU A C 1
ATOM 761 O O . LEU A 1 96 ? 13.905 0.643 -22.281 1.00 88.25 96 LEU A O 1
ATOM 765 N N . SER A 1 97 ? 14.617 -1.309 -21.440 1.00 85.50 97 SER A N 1
ATOM 766 C CA . SER A 1 97 ? 13.625 -1.363 -20.360 1.00 85.50 97 SER A CA 1
ATOM 767 C C . SER A 1 97 ? 13.584 -0.088 -19.514 1.00 85.50 97 SER A C 1
ATOM 769 O O . SER A 1 97 ? 12.498 0.373 -19.193 1.00 85.50 97 SER A O 1
ATOM 771 N N . LYS A 1 98 ? 14.737 0.536 -19.233 1.00 82.94 98 LYS A N 1
ATOM 772 C CA . LYS A 1 98 ? 14.828 1.791 -18.461 1.00 82.94 98 LYS A CA 1
ATOM 773 C C . LYS A 1 98 ? 14.265 3.021 -19.182 1.00 82.94 98 LYS A C 1
ATOM 775 O O . LYS A 1 98 ? 13.951 4.015 -18.539 1.00 82.94 98 LYS A O 1
ATOM 780 N N . GLN A 1 99 ? 14.166 2.982 -20.511 1.00 86.38 99 GLN A N 1
ATOM 781 C CA . GLN A 1 99 ? 13.515 4.047 -21.282 1.00 86.38 99 GLN A CA 1
ATOM 782 C C . GLN A 1 99 ? 11.994 3.874 -21.289 1.00 86.38 99 GLN A C 1
ATOM 784 O O . GLN A 1 99 ? 11.265 4.859 -21.319 1.00 86.38 99 GLN A O 1
ATOM 789 N N . VAL A 1 100 ? 11.523 2.623 -21.241 1.00 83.38 100 VAL A N 1
ATOM 790 C CA . VAL A 1 100 ? 10.095 2.279 -21.193 1.00 83.38 100 VAL A CA 1
ATOM 791 C C . VAL A 1 100 ? 9.529 2.468 -19.784 1.00 83.38 100 VAL A C 1
ATOM 793 O O . VAL A 1 100 ? 8.469 3.062 -19.613 1.00 83.38 100 VAL A O 1
ATOM 796 N N . LEU A 1 101 ? 10.246 1.985 -18.771 1.00 86.69 101 LEU A N 1
ATOM 797 C CA . LEU A 1 101 ? 9.940 2.152 -17.356 1.00 86.69 101 LEU A CA 1
ATOM 798 C C . LEU A 1 101 ? 11.017 3.008 -16.713 1.00 86.69 101 LEU A C 1
ATOM 800 O O . LEU A 1 101 ? 12.072 2.527 -16.303 1.00 86.69 101 LEU A O 1
ATOM 804 N N . THR A 1 102 ? 10.721 4.301 -16.656 1.00 87.75 102 THR A N 1
ATOM 805 C CA . THR A 1 102 ? 11.516 5.257 -15.891 1.00 87.75 102 THR A CA 1
ATOM 806 C C . THR A 1 102 ? 11.281 5.050 -14.398 1.00 87.75 102 THR A C 1
ATOM 808 O O . THR A 1 102 ? 10.185 4.651 -13.992 1.00 87.75 102 THR A O 1
ATOM 811 N N . ASP A 1 103 ? 12.281 5.371 -13.578 1.00 81.44 103 ASP A N 1
ATOM 812 C CA . ASP A 1 103 ? 12.219 5.193 -12.121 1.00 81.44 103 ASP A CA 1
ATOM 813 C C . ASP A 1 103 ? 10.989 5.899 -11.514 1.00 81.44 103 ASP A C 1
ATOM 815 O O . ASP A 1 103 ? 10.226 5.294 -10.763 1.00 81.44 103 ASP A O 1
ATOM 819 N N . ASN A 1 104 ? 10.692 7.123 -11.969 1.00 80.44 104 ASN A N 1
ATOM 820 C CA . ASN A 1 104 ? 9.498 7.870 -11.553 1.00 80.44 104 ASN A CA 1
ATOM 821 C C . ASN A 1 104 ? 8.188 7.148 -11.908 1.00 80.44 104 ASN A C 1
ATOM 823 O O . ASN A 1 104 ? 7.224 7.199 -11.149 1.00 80.44 104 ASN A O 1
ATOM 827 N N . THR A 1 105 ? 8.123 6.478 -13.062 1.00 84.69 105 THR A N 1
ATOM 828 C CA . THR A 1 105 ? 6.912 5.747 -13.477 1.00 84.69 105 THR A CA 1
ATOM 829 C C . THR A 1 105 ? 6.677 4.540 -12.577 1.00 84.69 105 THR A C 1
ATOM 831 O O . THR A 1 105 ? 5.542 4.280 -12.177 1.00 84.69 105 THR A O 1
ATOM 834 N N . VAL A 1 106 ? 7.750 3.825 -12.226 1.00 84.19 106 VAL A N 1
ATOM 835 C CA . VAL A 1 106 ? 7.702 2.700 -11.284 1.00 84.19 106 VAL A CA 1
ATOM 836 C C . VAL A 1 106 ? 7.233 3.172 -9.913 1.00 84.19 106 VAL A C 1
ATOM 838 O O . VAL A 1 106 ? 6.332 2.564 -9.336 1.00 84.19 106 VAL A O 1
ATOM 841 N N . GLU A 1 107 ? 7.802 4.269 -9.416 1.00 81.56 107 GLU A N 1
ATOM 842 C CA . GLU A 1 107 ? 7.450 4.841 -8.119 1.00 81.56 107 GLU A CA 1
ATOM 843 C C . GLU A 1 107 ? 5.979 5.276 -8.075 1.00 81.56 107 GLU A C 1
ATOM 845 O O . GLU A 1 107 ? 5.240 4.869 -7.177 1.00 81.56 107 GLU A O 1
ATOM 850 N N . ILE A 1 108 ? 5.511 6.025 -9.082 1.00 83.25 108 ILE A N 1
ATOM 851 C CA . ILE A 1 108 ? 4.113 6.470 -9.170 1.00 83.25 108 ILE A CA 1
ATOM 852 C C . ILE A 1 108 ? 3.165 5.272 -9.222 1.00 83.25 108 ILE A C 1
ATOM 854 O O . ILE A 1 108 ? 2.150 5.265 -8.519 1.00 83.25 108 ILE A O 1
ATOM 858 N N . LEU A 1 109 ? 3.479 4.245 -10.018 1.00 85.88 109 LEU A N 1
ATOM 859 C CA . LEU A 1 109 ? 2.658 3.039 -10.107 1.00 85.88 109 LEU A CA 1
ATOM 860 C C . LEU A 1 109 ? 2.606 2.307 -8.759 1.00 85.88 109 LEU A C 1
ATOM 862 O O . LEU A 1 109 ? 1.525 1.940 -8.299 1.00 85.88 109 LEU A O 1
ATOM 866 N N . TYR A 1 110 ? 3.755 2.149 -8.101 1.00 83.19 110 TYR A N 1
ATOM 867 C CA . TYR A 1 110 ? 3.860 1.500 -6.798 1.00 83.19 110 TYR A CA 1
ATOM 868 C C . TYR A 1 110 ? 3.043 2.240 -5.731 1.00 83.19 110 TYR A C 1
ATOM 870 O O . TYR A 1 110 ? 2.207 1.634 -5.056 1.00 83.19 110 TYR A O 1
ATOM 878 N N . VAL A 1 111 ? 3.209 3.562 -5.627 1.00 82.00 111 VAL A N 1
ATOM 879 C CA . VAL A 1 111 ? 2.445 4.410 -4.699 1.00 82.00 111 VAL A CA 1
ATOM 880 C C . VAL A 1 111 ? 0.949 4.352 -5.011 1.00 82.00 111 VAL A C 1
ATOM 882 O O . VAL A 1 111 ? 0.139 4.226 -4.094 1.00 82.00 111 VAL A O 1
ATOM 885 N N . THR A 1 112 ? 0.565 4.376 -6.288 1.00 86.06 112 THR A N 1
ATOM 886 C CA . THR A 1 112 ? -0.842 4.292 -6.709 1.00 86.06 112 THR A CA 1
ATOM 887 C C . THR A 1 112 ? -1.481 2.985 -6.246 1.00 86.06 112 THR A C 1
ATOM 889 O O . THR A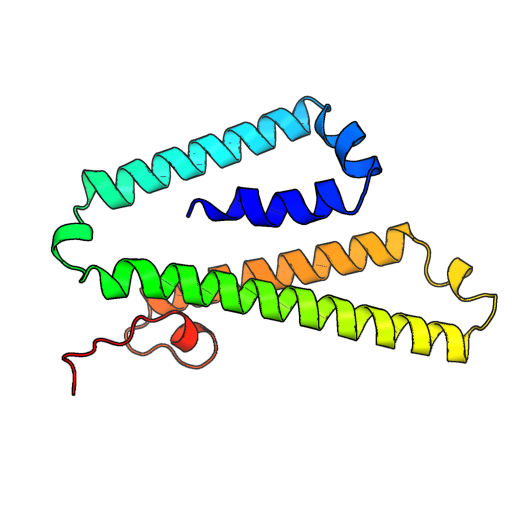 1 112 ? -2.549 3.003 -5.632 1.00 86.06 112 THR A O 1
ATOM 892 N N . VAL A 1 113 ? -0.819 1.848 -6.477 1.00 87.31 113 VAL A N 1
ATOM 893 C CA . VAL A 1 113 ? -1.333 0.538 -6.054 1.00 87.31 113 VAL A CA 1
ATOM 894 C C . VAL A 1 113 ? -1.387 0.433 -4.530 1.00 87.31 113 VAL A C 1
ATOM 896 O O . VAL A 1 113 ? -2.380 -0.061 -3.991 1.00 87.31 113 VAL A O 1
ATOM 899 N N . LEU A 1 114 ? -0.388 0.965 -3.816 1.00 83.94 114 LEU A N 1
ATOM 900 C CA . LEU A 1 114 ? -0.419 1.033 -2.353 1.00 83.94 114 LEU A CA 1
ATOM 901 C C . LEU A 1 114 ? -1.616 1.831 -1.828 1.00 83.94 114 LEU A C 1
ATOM 903 O O . LEU A 1 114 ? -2.322 1.376 -0.923 1.00 83.94 114 LEU A O 1
ATOM 907 N N . VAL A 1 115 ? -1.865 3.011 -2.398 1.00 83.81 115 VAL A N 1
ATOM 908 C CA . VAL A 1 115 ? -2.993 3.868 -2.015 1.00 83.81 115 VAL A CA 1
ATOM 909 C C . VAL A 1 115 ? -4.321 3.167 -2.292 1.00 83.81 115 VAL A C 1
ATOM 911 O O . VAL A 1 115 ? -5.191 3.167 -1.421 1.00 83.81 115 VAL A O 1
ATOM 914 N N . LEU A 1 116 ? -4.470 2.511 -3.447 1.00 87.19 116 LEU A N 1
ATOM 915 C CA . LEU A 1 116 ? -5.667 1.731 -3.777 1.00 87.19 116 LEU A CA 1
ATOM 916 C C . LEU A 1 116 ? -5.888 0.564 -2.806 1.00 87.19 116 LEU A C 1
ATOM 918 O O . LEU A 1 116 ? -7.016 0.346 -2.357 1.00 87.19 116 LEU A O 1
ATOM 922 N N . GLY A 1 117 ? -4.828 -0.147 -2.419 1.00 85.62 117 GLY A N 1
ATOM 923 C CA . GLY A 1 117 ? -4.903 -1.205 -1.410 1.00 85.62 117 GLY A CA 1
ATOM 924 C C . GLY A 1 117 ? -5.378 -0.678 -0.056 1.00 85.62 117 GLY A C 1
ATOM 925 O O . GLY A 1 117 ? -6.294 -1.234 0.553 1.00 85.62 117 GLY A O 1
ATOM 926 N N . LYS A 1 118 ? -4.829 0.456 0.391 1.00 84.81 118 LYS A N 1
ATOM 927 C CA . LYS A 1 118 ? -5.255 1.111 1.635 1.00 84.81 118 LYS A CA 1
ATOM 928 C C . LYS A 1 118 ? -6.710 1.579 1.571 1.00 84.81 118 LYS A C 1
ATOM 930 O O . LYS A 1 118 ? -7.463 1.345 2.513 1.00 84.81 118 LYS A O 1
ATOM 935 N N . LEU A 1 119 ? -7.115 2.208 0.467 1.00 86.56 119 LEU A N 1
ATOM 936 C CA . LEU A 1 119 ? -8.501 2.630 0.245 1.00 86.56 119 LEU A CA 1
ATOM 937 C C . LEU A 1 119 ? -9.459 1.438 0.279 1.00 86.56 119 LEU A C 1
ATOM 939 O O . LEU A 1 119 ? -10.519 1.529 0.891 1.00 86.56 119 LEU A O 1
ATOM 943 N N . THR A 1 120 ? -9.061 0.309 -0.307 1.00 87.00 120 THR A N 1
ATOM 944 C CA . THR A 1 120 ? -9.840 -0.935 -0.283 1.00 87.00 120 THR A CA 1
ATOM 945 C C . THR A 1 120 ? -10.035 -1.444 1.145 1.00 87.00 120 THR A C 1
ATOM 947 O O . THR A 1 120 ? -11.144 -1.833 1.504 1.00 87.00 120 THR A O 1
ATOM 950 N N . VAL A 1 121 ? -9.001 -1.386 1.992 1.00 85.50 121 VAL A N 1
ATOM 951 C CA . VAL A 1 121 ? -9.120 -1.765 3.411 1.00 85.50 121 VAL A CA 1
ATOM 952 C C . VAL A 1 121 ? -10.038 -0.825 4.182 1.00 85.50 121 VAL A C 1
ATOM 954 O O . VAL A 1 121 ? -10.895 -1.292 4.930 1.00 85.50 121 VAL A O 1
ATOM 957 N N . GLU A 1 122 ? -9.915 0.489 3.994 1.00 84.75 122 GLU A N 1
ATOM 958 C CA . GLU A 1 122 ? -10.819 1.442 4.652 1.00 84.75 122 GLU A CA 1
ATOM 959 C C . GLU A 1 122 ? -12.270 1.261 4.192 1.00 84.75 122 GLU A C 1
ATOM 961 O O . GLU A 1 122 ? -13.190 1.279 5.012 1.00 84.75 122 GLU A O 1
ATOM 966 N N . TRP A 1 123 ? -12.484 1.011 2.900 1.00 86.56 123 TRP A N 1
ATOM 967 C CA . TRP A 1 123 ? -13.800 0.703 2.351 1.00 86.56 123 TRP A CA 1
ATOM 968 C C . TRP A 1 123 ? -14.373 -0.600 2.925 1.00 86.56 123 TRP A C 1
ATOM 970 O O . TRP A 1 123 ? -15.531 -0.631 3.347 1.00 86.56 123 TRP A O 1
ATOM 980 N N . ALA A 1 124 ? -13.564 -1.658 3.010 1.00 85.12 124 ALA A N 1
ATOM 981 C CA . ALA A 1 124 ? -13.977 -2.943 3.566 1.00 85.12 124 ALA A CA 1
ATOM 982 C C . ALA A 1 124 ? -14.374 -2.817 5.045 1.00 85.12 124 ALA A C 1
ATOM 984 O O . ALA A 1 124 ? -15.409 -3.341 5.451 1.00 85.12 124 ALA A O 1
ATOM 985 N N . ARG A 1 125 ? -13.615 -2.047 5.834 1.00 81.94 125 ARG A N 1
ATOM 986 C CA . ARG A 1 125 ? -13.940 -1.743 7.238 1.00 81.94 125 ARG A CA 1
ATOM 987 C C . ARG A 1 125 ? -15.208 -0.908 7.374 1.00 81.94 125 ARG A C 1
ATOM 989 O O . ARG A 1 125 ? -16.028 -1.159 8.252 1.00 81.94 125 ARG A O 1
ATOM 996 N N . PHE A 1 126 ? -15.388 0.080 6.501 1.00 82.25 126 PHE A N 1
ATOM 997 C CA . PHE A 1 126 ? -16.613 0.872 6.467 1.00 82.25 126 PHE A CA 1
ATOM 998 C C . PHE A 1 126 ? -17.844 0.001 6.183 1.00 82.25 126 PHE A C 1
ATOM 1000 O O . PHE A 1 126 ? -18.874 0.177 6.834 1.00 82.25 126 PHE A O 1
ATOM 1007 N N . ARG A 1 127 ? -17.734 -0.957 5.252 1.00 83.62 127 ARG A N 1
ATOM 1008 C CA . ARG A 1 127 ? -18.784 -1.947 4.967 1.00 83.62 127 ARG A CA 1
ATOM 1009 C C . ARG A 1 127 ? -19.032 -2.871 6.158 1.00 83.62 127 ARG A C 1
ATOM 1011 O O . ARG A 1 127 ? -20.183 -3.000 6.556 1.00 83.62 127 ARG A O 1
ATOM 1018 N N . ALA A 1 128 ? -17.979 -3.428 6.755 1.00 83.00 128 ALA A N 1
ATOM 1019 C CA . ALA A 1 128 ? -18.062 -4.304 7.927 1.00 83.00 128 ALA A CA 1
ATOM 1020 C C . ALA A 1 128 ? -18.816 -3.665 9.106 1.00 83.00 128 ALA A C 1
ATOM 1022 O O . ALA A 1 128 ? -19.551 -4.342 9.810 1.00 83.00 128 ALA A O 1
ATOM 1023 N N . ASN A 1 129 ? -18.685 -2.348 9.291 1.00 77.81 129 ASN A N 1
ATOM 1024 C CA . ASN A 1 129 ? -19.372 -1.627 10.365 1.00 77.81 129 ASN A CA 1
ATOM 1025 C C . ASN A 1 129 ? -20.841 -1.276 10.066 1.00 77.81 129 ASN A C 1
ATOM 1027 O O . ASN A 1 129 ? -21.557 -0.873 10.979 1.00 77.81 129 ASN A O 1
ATOM 1031 N N . ARG A 1 130 ? -21.283 -1.322 8.801 1.00 79.50 130 ARG A N 1
ATOM 1032 C CA . ARG A 1 130 ? -22.644 -0.912 8.393 1.00 79.50 130 ARG A CA 1
ATOM 1033 C C . ARG A 1 130 ? -23.536 -2.074 7.985 1.00 79.50 130 ARG A C 1
ATOM 1035 O O . ARG A 1 130 ? -24.752 -1.915 7.983 1.00 79.50 130 ARG A O 1
ATOM 1042 N N . ASP A 1 131 ? -22.937 -3.182 7.579 1.00 80.88 131 ASP A N 1
ATOM 1043 C CA . ASP A 1 131 ? -23.635 -4.358 7.085 1.00 80.88 131 ASP A CA 1
ATOM 1044 C C . ASP A 1 131 ? -23.683 -5.415 8.201 1.00 80.88 131 ASP A C 1
ATOM 1046 O O . ASP A 1 131 ? -22.620 -5.801 8.684 1.00 80.88 131 ASP A O 1
ATOM 1050 N N . PRO A 1 132 ? -24.869 -5.871 8.646 1.00 73.12 132 PRO A N 1
ATOM 1051 C CA . PRO A 1 132 ? -24.980 -6.876 9.703 1.00 73.12 132 PRO A CA 1
ATOM 1052 C C . PRO A 1 132 ? -24.467 -8.264 9.290 1.00 73.12 132 PRO A C 1
ATOM 1054 O O . PRO A 1 132 ? -24.232 -9.092 10.164 1.00 73.12 132 PRO A O 1
ATOM 1057 N N . ASN A 1 133 ? -24.280 -8.534 7.991 1.00 78.62 133 ASN A N 1
ATOM 1058 C CA . ASN A 1 133 ? -23.664 -9.773 7.512 1.00 78.62 133 ASN A CA 1
ATOM 1059 C C . ASN A 1 133 ? -22.688 -9.491 6.349 1.00 78.62 133 ASN A C 1
ATOM 1061 O O . ASN A 1 133 ? -23.016 -9.713 5.179 1.00 78.62 133 ASN A O 1
ATOM 1065 N N . PRO A 1 134 ? -21.499 -8.939 6.642 1.00 78.75 134 PRO A N 1
ATOM 1066 C CA . PRO A 1 134 ? -20.560 -8.523 5.615 1.00 78.75 134 PRO A CA 1
ATOM 1067 C C . PRO A 1 134 ? -19.914 -9.734 4.933 1.00 78.75 134 PRO A C 1
ATOM 1069 O O . PRO A 1 134 ? -19.353 -10.611 5.578 1.00 78.75 134 PRO A O 1
ATOM 1072 N N . SER A 1 135 ? -19.927 -9.757 3.600 1.00 79.62 135 SER A N 1
ATOM 1073 C CA . SER A 1 135 ? -19.302 -10.815 2.795 1.00 79.62 135 SER A CA 1
ATOM 1074 C C . SER A 1 135 ? -17.920 -10.422 2.251 1.00 79.62 135 SER A C 1
ATOM 1076 O O . SER A 1 135 ? -17.624 -9.241 2.043 1.00 79.62 135 SER A O 1
ATOM 1078 N N . GLY A 1 136 ? -17.088 -11.415 1.921 1.00 83.31 136 GLY A N 1
ATOM 1079 C CA . GLY A 1 136 ? -15.824 -11.220 1.198 1.00 83.31 136 GLY A CA 1
ATOM 1080 C C . GLY A 1 136 ? -14.742 -10.522 2.028 1.00 83.31 136 GLY A C 1
ATOM 1081 O O . GLY A 1 136 ? -14.525 -10.866 3.185 1.00 83.31 136 GLY A O 1
ATOM 1082 N N . VAL A 1 137 ? -14.059 -9.528 1.444 1.00 80.56 137 VAL A N 1
ATOM 1083 C CA . VAL A 1 137 ? -12.956 -8.794 2.105 1.00 80.56 137 VAL A CA 1
ATOM 1084 C C . VAL A 1 137 ? -13.432 -8.045 3.357 1.00 80.56 137 VAL A C 1
ATOM 1086 O O . VAL A 1 137 ? -12.670 -7.898 4.305 1.00 80.56 137 VAL A O 1
ATOM 1089 N N . ALA A 1 138 ? -14.695 -7.609 3.401 1.00 81.62 138 ALA A N 1
ATOM 1090 C CA . ALA A 1 138 ? -15.263 -6.965 4.585 1.00 81.62 138 ALA A CA 1
ATOM 1091 C C . ALA A 1 138 ? -15.370 -7.932 5.781 1.00 81.62 138 ALA A C 1
ATOM 1093 O O . ALA A 1 138 ? -15.093 -7.518 6.904 1.00 81.62 138 ALA A O 1
ATOM 1094 N N . ASN A 1 139 ? -15.663 -9.217 5.533 1.00 83.06 139 ASN A N 1
ATOM 1095 C CA . ASN A 1 139 ? -15.740 -10.251 6.575 1.00 83.06 139 ASN A CA 1
ATOM 1096 C C . ASN A 1 139 ? -14.389 -10.491 7.273 1.00 83.06 139 ASN A C 1
ATOM 1098 O O . ASN A 1 139 ? -14.319 -10.875 8.434 1.00 83.06 139 ASN A O 1
ATOM 1102 N N . TRP A 1 140 ? -13.275 -10.247 6.574 1.00 81.88 140 TRP A N 1
ATOM 1103 C CA . TRP A 1 140 ? -11.942 -10.370 7.172 1.00 81.88 140 TRP A CA 1
ATOM 1104 C C . TRP A 1 140 ? -11.719 -9.375 8.321 1.00 81.88 140 TRP A C 1
ATOM 1106 O O . TRP A 1 140 ? -10.890 -9.613 9.200 1.00 81.88 140 TRP A O 1
ATOM 1116 N N . PHE A 1 141 ? -12.440 -8.250 8.305 1.00 79.25 141 PHE A N 1
ATOM 1117 C CA . PHE A 1 141 ? -12.305 -7.170 9.282 1.00 79.25 141 PHE A CA 1
ATOM 1118 C C . PHE A 1 141 ? -13.413 -7.154 10.338 1.00 79.25 141 PHE A C 1
ATOM 1120 O O . PHE A 1 141 ? -13.387 -6.281 11.208 1.00 79.25 141 PHE A O 1
ATOM 1127 N N . THR A 1 142 ? -14.359 -8.092 10.292 1.00 77.62 142 THR A N 1
ATOM 1128 C CA . THR A 1 142 ? -15.317 -8.302 11.378 1.00 77.62 142 THR A CA 1
ATOM 1129 C C . THR A 1 142 ? -14.702 -9.181 12.466 1.00 77.62 142 THR A C 1
ATOM 1131 O O . THR A 1 142 ? -14.174 -10.248 12.151 1.00 77.62 142 THR A O 1
ATOM 1134 N N . PRO A 1 143 ? -14.740 -8.755 13.743 1.00 67.69 143 PRO A N 1
ATOM 1135 C CA . PRO A 1 143 ? -14.326 -9.610 14.848 1.00 67.69 143 PRO A CA 1
ATOM 1136 C C . PRO A 1 143 ? -15.259 -10.821 14.932 1.00 67.69 143 PRO A C 1
ATOM 1138 O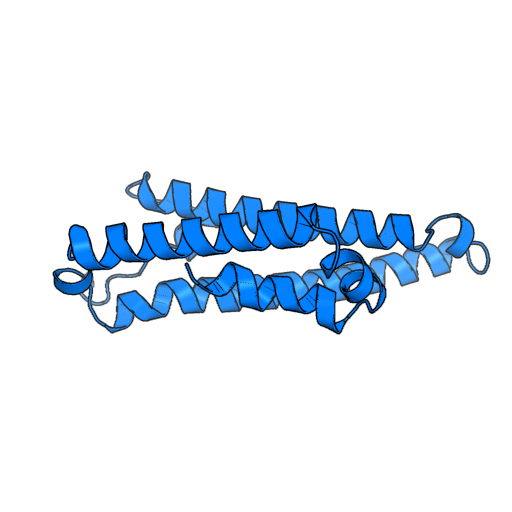 O . PRO A 1 143 ? -16.477 -10.674 14.828 1.00 67.69 143 PRO A O 1
ATOM 1141 N N . GLN A 1 144 ? -14.686 -12.007 15.113 1.00 66.81 144 GLN A N 1
ATOM 1142 C CA . GLN A 1 144 ? -15.460 -13.205 15.421 1.00 66.81 144 GLN A CA 1
ATOM 1143 C C . GLN A 1 144 ? -15.754 -13.189 16.920 1.00 66.81 144 GLN A C 1
ATOM 1145 O O . GLN A 1 144 ? -14.835 -13.009 17.718 1.00 66.81 144 GLN A O 1
ATOM 1150 N N . ASP A 1 145 ? -17.024 -13.320 17.301 1.00 63.34 145 ASP A N 1
ATOM 1151 C CA . ASP A 1 145 ? -17.387 -13.459 18.709 1.00 63.34 145 ASP A CA 1
ATOM 1152 C C . ASP A 1 145 ? -17.136 -14.914 19.139 1.00 63.34 145 ASP A C 1
ATOM 1154 O O . ASP A 1 145 ? -17.822 -15.810 18.643 1.00 63.34 145 ASP A O 1
ATOM 1158 N N . PRO A 1 146 ? -16.163 -15.184 20.030 1.00 57.09 146 PRO A N 1
ATOM 1159 C CA . PRO A 1 146 ? -15.878 -16.540 20.490 1.00 57.09 146 PRO A CA 1
ATOM 1160 C C . PRO A 1 146 ? -16.998 -17.138 21.359 1.00 57.09 146 PRO A C 1
ATOM 1162 O O . PRO A 1 146 ? -16.909 -18.307 21.714 1.00 57.09 146 PRO A O 1
ATOM 1165 N N . LEU A 1 147 ? -18.019 -16.357 21.735 1.00 60.12 147 LEU A N 1
ATOM 1166 C CA . LEU A 1 147 ? -19.172 -16.801 22.528 1.00 60.12 147 LEU A CA 1
ATOM 1167 C C . LEU A 1 147 ? -20.435 -17.049 21.685 1.00 60.12 147 LEU A C 1
ATOM 1169 O O . LEU A 1 147 ? -21.479 -17.372 22.247 1.00 60.12 147 LEU A O 1
ATOM 1173 N N . ALA A 1 148 ? -20.365 -16.863 20.362 1.00 59.06 148 ALA A N 1
ATOM 1174 C CA . ALA A 1 148 ? -21.493 -17.063 19.449 1.00 59.06 148 ALA A CA 1
ATOM 1175 C C . ALA A 1 148 ? -21.605 -18.499 18.889 1.00 59.06 148 ALA A C 1
ATOM 1177 O O . ALA A 1 148 ? -22.457 -18.740 18.031 1.00 59.06 148 ALA A O 1
ATOM 1178 N N . GLU A 1 149 ? -20.773 -19.432 19.369 1.00 46.50 149 GLU A N 1
ATOM 1179 C CA . GLU A 1 149 ? -20.918 -20.884 19.156 1.00 46.50 149 GLU A CA 1
ATOM 1180 C C . GLU A 1 149 ? -21.613 -21.571 20.338 1.00 46.50 149 GLU A C 1
ATOM 1182 O O . GLU A 1 149 ? -21.239 -21.295 21.502 1.00 46.50 149 GLU A O 1
#